Protein AF-A0A9E5V268-F1 (afdb_monomer_lite)

Radius of gyration: 16.99 Å; chains: 1; bounding box: 37×33×36 Å

Sequence (83 aa):
MVQGKPNEQQLLQGDDPNHFAPNYFGNKDWNLPDLEGSEIAYRLAKFYFERDNRMICDATVGGKLTIFPKISYKEALETCSQK

pLDDT: mean 88.86, std 9.72, range [51.53, 98.56]

Foldseek 3Di:
DDDDDQQDWDQDDFFDPVDPGRCPRHRHIDTDHDPVVVLVVLLVVQVVQVVVVHFDEDQDDVDPDDNGHYDHPVVVCVVVVPD

Structure (mmCIF, N/CA/C/O backbone):
data_AF-A0A9E5V268-F1
#
_entry.id   AF-A0A9E5V268-F1
#
loop_
_atom_site.group_PDB
_atom_site.id
_atom_site.type_symbol
_atom_site.label_atom_id
_atom_site.label_alt_id
_atom_site.label_comp_id
_atom_site.label_asym_id
_atom_site.label_entity_id
_atom_site.label_seq_id
_atom_site.pdbx_PDB_ins_code
_atom_site.Cartn_x
_atom_site.Cartn_y
_atom_site.Cartn_z
_atom_site.occupancy
_atom_site.B_iso_or_equiv
_atom_site.auth_seq_id
_atom_site.auth_comp_id
_atom_site.auth_asym_id
_atom_site.auth_atom_id
_atom_site.pdbx_PDB_model_num
ATOM 1 N N . MET A 1 1 ? 17.378 -3.042 -5.582 1.00 56.38 1 MET A N 1
ATOM 2 C CA . MET A 1 1 ? 16.112 -2.542 -6.159 1.00 56.38 1 MET A CA 1
ATOM 3 C C . MET A 1 1 ? 16.328 -2.394 -7.646 1.00 56.38 1 MET A C 1
ATOM 5 O O . MET A 1 1 ? 17.384 -1.901 -8.031 1.00 56.38 1 MET A O 1
ATOM 9 N N . VAL A 1 2 ? 15.385 -2.873 -8.449 1.00 67.12 2 VAL A N 1
ATOM 10 C CA . VAL A 1 2 ? 15.442 -2.726 -9.905 1.00 67.12 2 VAL A CA 1
ATOM 11 C C . VAL A 1 2 ? 15.229 -1.248 -10.251 1.00 67.12 2 VAL A C 1
ATOM 13 O O . VAL A 1 2 ? 14.410 -0.586 -9.614 1.00 67.12 2 VAL A O 1
ATOM 16 N N . GLN A 1 3 ? 16.021 -0.713 -11.179 1.00 76.88 3 GLN A N 1
ATOM 17 C CA . GLN A 1 3 ? 15.930 0.677 -11.636 1.00 76.88 3 GLN A CA 1
ATOM 18 C C . GLN A 1 3 ? 15.310 0.719 -13.035 1.00 76.88 3 GLN A C 1
ATOM 20 O O . GLN A 1 3 ? 15.590 -0.145 -13.864 1.00 76.88 3 GLN A O 1
ATOM 25 N N . GLY A 1 4 ? 14.507 1.743 -13.303 1.00 85.56 4 GLY A N 1
ATOM 26 C CA . GLY A 1 4 ? 13.905 1.980 -14.611 1.00 85.56 4 GLY A CA 1
ATOM 27 C C . GLY A 1 4 ? 12.822 3.047 -14.534 1.00 85.56 4 GLY A C 1
ATOM 28 O O . GLY A 1 4 ? 12.633 3.683 -13.493 1.00 85.56 4 GLY A O 1
ATOM 29 N N . LYS A 1 5 ? 12.143 3.277 -15.655 1.00 88.56 5 LYS A N 1
ATOM 30 C CA . LYS A 1 5 ? 11.058 4.253 -15.738 1.00 88.56 5 LYS A CA 1
ATOM 31 C C . LYS A 1 5 ? 9.773 3.700 -15.111 1.00 88.56 5 LYS A C 1
ATOM 33 O O . LYS A 1 5 ? 9.558 2.486 -15.108 1.00 88.56 5 LYS A O 1
ATOM 38 N N . PRO A 1 6 ? 8.884 4.580 -14.625 1.00 88.25 6 PRO A N 1
ATOM 39 C CA . PRO A 1 6 ? 7.540 4.185 -14.226 1.00 88.25 6 PRO A CA 1
ATOM 40 C C . PRO A 1 6 ? 6.832 3.369 -15.316 1.00 88.25 6 PRO A C 1
ATOM 42 O O . PRO A 1 6 ? 6.826 3.774 -16.480 1.00 88.25 6 PRO A O 1
ATOM 45 N N . ASN A 1 7 ? 6.228 2.240 -14.937 1.00 89.75 7 ASN A N 1
ATOM 46 C CA . ASN A 1 7 ? 5.509 1.313 -15.822 1.00 89.75 7 ASN A CA 1
ATOM 47 C C . ASN A 1 7 ? 6.359 0.661 -16.929 1.00 89.75 7 ASN A C 1
ATOM 49 O O . ASN A 1 7 ? 5.807 0.062 -17.851 1.00 89.75 7 ASN A O 1
ATOM 53 N N . GLU A 1 8 ? 7.688 0.759 -16.862 1.00 91.75 8 GLU A N 1
ATOM 54 C CA . GLU A 1 8 ? 8.573 0.096 -17.817 1.00 91.75 8 GLU A CA 1
ATOM 55 C C . GLU A 1 8 ? 8.480 -1.425 -17.663 1.00 91.75 8 GLU A C 1
ATOM 57 O O . GLU A 1 8 ? 8.664 -1.949 -16.563 1.00 91.75 8 GLU A O 1
ATOM 62 N N . GLN A 1 9 ? 8.212 -2.126 -18.765 1.00 90.75 9 GLN A N 1
ATOM 63 C CA . GLN A 1 9 ? 8.230 -3.584 -18.795 1.00 90.75 9 GLN A CA 1
ATOM 64 C C . GLN A 1 9 ? 9.672 -4.090 -18.808 1.00 90.75 9 GLN A C 1
ATOM 66 O O . GLN A 1 9 ? 10.466 -3.713 -19.670 1.00 90.75 9 GLN A O 1
ATOM 71 N N . GLN A 1 10 ? 9.992 -4.985 -17.881 1.00 89.19 10 GLN A N 1
ATOM 72 C CA . GLN A 1 10 ? 11.283 -5.651 -17.785 1.00 89.19 10 GLN A CA 1
ATOM 73 C C . GLN A 1 10 ? 11.085 -7.151 -17.556 1.00 89.19 10 GLN A C 1
ATOM 75 O O . GLN A 1 10 ? 10.151 -7.576 -16.876 1.00 89.19 10 GLN A O 1
ATOM 80 N N . LEU A 1 11 ? 11.984 -7.965 -18.110 1.00 86.12 11 LEU A N 1
ATOM 81 C CA . LEU A 1 11 ? 12.029 -9.393 -17.808 1.00 86.12 11 LEU A CA 1
ATOM 82 C C . LEU A 1 11 ? 12.725 -9.585 -16.458 1.00 86.12 11 LEU A C 1
ATOM 84 O O . LEU A 1 11 ? 13.931 -9.342 -16.349 1.00 86.12 11 LEU A O 1
ATOM 88 N N . LEU A 1 12 ? 11.992 -10.045 -15.442 1.00 80.94 12 LEU A N 1
ATOM 89 C CA . LEU A 1 12 ? 12.587 -10.335 -14.142 1.00 80.94 12 LEU A CA 1
ATOM 90 C C . LEU A 1 12 ? 13.251 -11.718 -14.180 1.00 80.94 12 LEU A C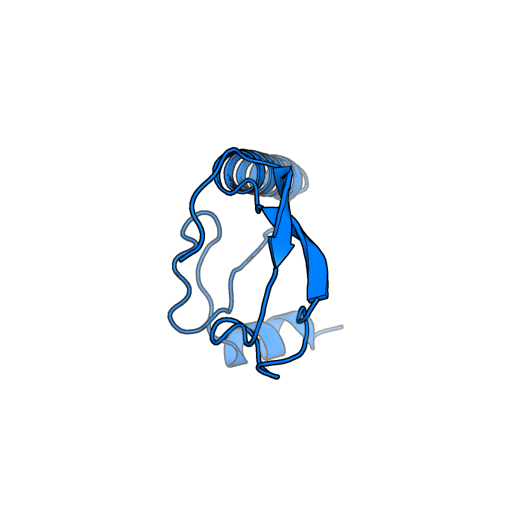 1
ATOM 92 O O . LEU A 1 12 ? 12.582 -12.753 -14.212 1.00 80.94 12 LEU A O 1
ATOM 96 N N . GLN A 1 13 ? 14.582 -11.739 -14.223 1.00 79.75 13 GLN A N 1
ATOM 97 C CA . GLN A 1 13 ? 15.362 -12.977 -14.231 1.00 79.75 13 GLN A CA 1
ATOM 98 C C . GLN A 1 13 ? 15.809 -13.348 -12.817 1.00 79.75 13 GLN A C 1
ATOM 100 O O . GLN A 1 13 ? 16.358 -12.517 -12.094 1.00 79.75 13 GLN A O 1
ATOM 105 N N . GLY A 1 14 ? 15.639 -14.622 -12.467 1.00 81.62 14 GLY A N 1
ATOM 106 C CA . GLY A 1 14 ? 16.052 -15.160 -11.174 1.00 81.62 14 GLY A CA 1
ATOM 1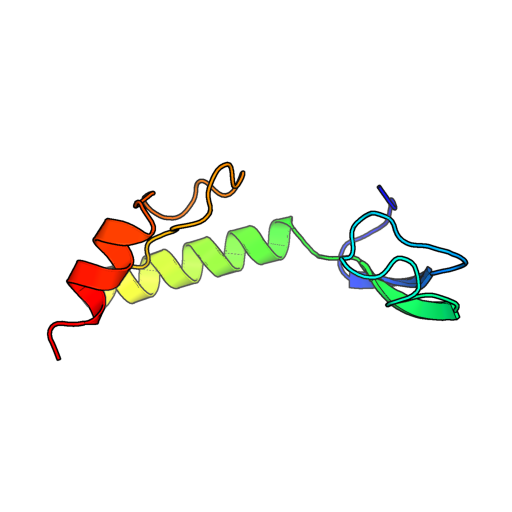07 C C . GLY A 1 14 ? 15.109 -14.804 -10.025 1.00 81.62 14 GLY A C 1
ATOM 108 O O . GLY A 1 14 ? 13.945 -14.458 -10.232 1.00 81.62 14 GLY A O 1
ATOM 109 N N . ASP A 1 15 ? 15.630 -14.955 -8.812 1.00 80.56 15 ASP A N 1
ATOM 110 C CA . ASP A 1 15 ? 14.880 -14.751 -7.580 1.00 80.56 15 ASP A CA 1
ATOM 111 C C . ASP A 1 15 ? 14.745 -13.261 -7.231 1.00 80.56 15 ASP A C 1
ATOM 113 O O . AS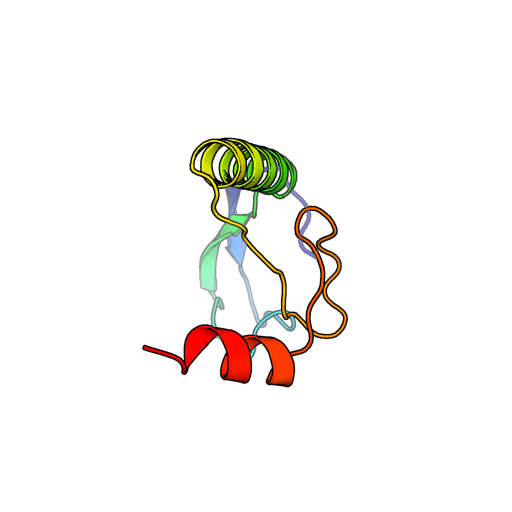P A 1 15 ? 15.704 -12.490 -7.302 1.00 80.56 15 ASP A O 1
ATOM 117 N N . ASP A 1 16 ? 13.554 -12.873 -6.781 1.00 77.12 16 ASP A N 1
ATOM 118 C CA . ASP A 1 16 ? 13.240 -11.548 -6.268 1.00 77.12 16 ASP A CA 1
ATOM 119 C C . ASP A 1 16 ? 13.077 -11.572 -4.738 1.00 77.12 16 ASP A C 1
ATOM 121 O O . ASP A 1 16 ? 12.046 -12.025 -4.228 1.00 77.12 16 ASP A O 1
ATOM 125 N N . PRO A 1 17 ? 14.048 -11.041 -3.971 1.00 79.25 17 PRO A N 1
ATOM 126 C CA . PRO A 1 17 ? 13.981 -11.032 -2.512 1.00 79.25 17 PRO A CA 1
ATOM 127 C C . PRO A 1 17 ? 12.934 -10.055 -1.959 1.00 79.25 17 PRO A C 1
ATOM 129 O O . PRO A 1 17 ? 12.702 -10.035 -0.752 1.00 79.25 17 PRO A O 1
ATOM 132 N N . ASN A 1 18 ? 12.320 -9.216 -2.802 1.00 80.00 18 ASN A N 1
ATOM 133 C CA . ASN A 1 18 ? 11.290 -8.265 -2.374 1.00 80.00 18 ASN A CA 1
ATOM 134 C C . ASN A 1 18 ? 9.897 -8.906 -2.279 1.00 80.00 18 ASN A C 1
ATOM 136 O O . ASN A 1 18 ? 8.944 -8.236 -1.879 1.00 80.00 18 ASN A O 1
ATOM 140 N N . HIS A 1 19 ? 9.778 -10.190 -2.624 1.00 82.38 19 HIS A N 1
ATOM 141 C CA . HIS A 1 19 ? 8.541 -10.953 -2.557 1.00 82.38 19 HIS A CA 1
ATOM 142 C C . HIS A 1 19 ? 8.626 -12.062 -1.516 1.00 82.38 19 HIS A C 1
ATOM 144 O O . HIS A 1 19 ? 9.698 -12.552 -1.172 1.00 82.38 19 HIS A O 1
ATOM 150 N N . PHE A 1 20 ? 7.460 -12.472 -1.012 1.00 86.25 20 PHE A N 1
ATOM 151 C CA . PHE A 1 20 ? 7.362 -13.549 -0.027 1.00 86.25 20 PHE A CA 1
ATOM 152 C C . PHE A 1 20 ? 7.978 -14.862 -0.536 1.00 86.25 20 PHE A C 1
ATOM 154 O O . PHE A 1 20 ? 8.673 -15.551 0.205 1.00 86.25 20 PHE A O 1
ATOM 161 N N . ALA A 1 21 ? 7.726 -15.192 -1.805 1.00 86.12 21 ALA A N 1
ATOM 162 C CA . ALA A 1 21 ? 8.369 -16.301 -2.491 1.00 86.12 21 ALA A CA 1
ATOM 163 C C . ALA A 1 21 ? 9.432 -15.742 -3.452 1.00 86.12 21 ALA A C 1
ATOM 165 O O . ALA A 1 21 ? 9.070 -14.956 -4.332 1.00 86.12 21 ALA A O 1
ATOM 166 N N . PRO A 1 22 ? 10.707 -16.160 -3.341 1.00 84.62 22 PRO A N 1
ATOM 167 C CA . PRO A 1 22 ? 11.778 -15.643 -4.194 1.00 84.62 22 PRO A CA 1
ATOM 168 C C . PRO A 1 22 ? 11.501 -15.841 -5.690 1.00 84.62 22 PRO A C 1
ATOM 170 O O . PRO A 1 22 ? 11.767 -14.964 -6.500 1.00 84.62 22 PRO A O 1
ATOM 173 N N . ASN A 1 23 ? 10.860 -16.945 -6.069 1.00 82.19 23 ASN A N 1
ATOM 174 C CA . ASN A 1 23 ? 10.545 -17.260 -7.461 1.00 82.19 23 ASN A CA 1
ATOM 175 C C . ASN A 1 23 ? 9.181 -16.723 -7.943 1.00 82.19 23 ASN A C 1
ATOM 177 O O . ASN A 1 23 ? 8.733 -17.110 -9.022 1.00 82.19 23 ASN A O 1
ATOM 181 N N . TYR A 1 24 ? 8.499 -15.860 -7.177 1.00 83.00 24 TYR A N 1
ATOM 182 C CA . TYR A 1 24 ? 7.141 -15.394 -7.504 1.00 83.00 24 TYR A CA 1
ATOM 183 C C . TYR A 1 24 ? 7.048 -14.772 -8.913 1.00 83.00 24 TYR A C 1
ATOM 185 O O . TYR A 1 24 ? 6.112 -15.058 -9.674 1.00 83.00 24 TYR A O 1
ATOM 193 N N . PHE A 1 25 ? 8.068 -13.991 -9.286 1.00 78.19 25 PHE A N 1
ATOM 194 C CA . PHE A 1 25 ? 8.198 -13.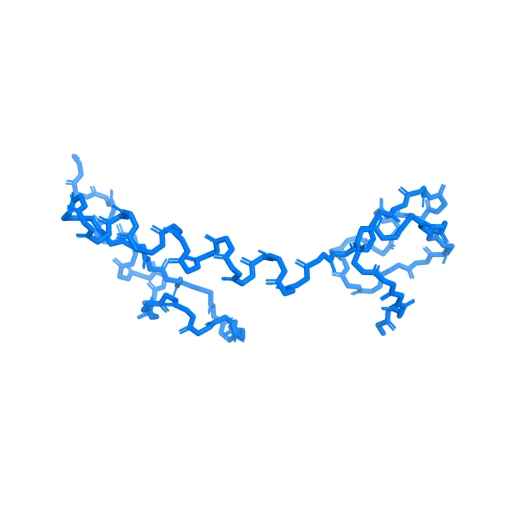336 -10.592 1.00 78.19 25 PHE A CA 1
ATOM 195 C C . PHE A 1 25 ? 9.286 -13.915 -11.501 1.00 78.19 25 PHE A C 1
ATOM 197 O O . PHE A 1 25 ? 9.495 -13.392 -12.593 1.00 78.19 25 PHE A O 1
ATOM 204 N N . GLY A 1 26 ? 9.956 -14.995 -11.093 1.00 76.69 26 GLY A N 1
ATOM 205 C CA . GLY A 1 26 ? 11.058 -15.565 -11.863 1.00 76.69 26 GLY A CA 1
ATOM 206 C C . GLY A 1 26 ? 10.645 -15.896 -13.301 1.00 76.69 26 GLY A C 1
ATOM 207 O O . GLY A 1 26 ? 9.686 -16.639 -13.524 1.00 76.69 26 GLY A O 1
ATOM 208 N N . ASN A 1 27 ? 11.389 -15.352 -14.267 1.00 79.94 27 ASN A N 1
ATOM 209 C CA . ASN A 1 27 ? 11.201 -15.532 -15.711 1.00 79.94 27 ASN A CA 1
ATOM 210 C C . ASN A 1 27 ? 9.854 -15.021 -16.246 1.00 79.94 27 ASN A C 1
ATOM 212 O O . ASN A 1 27 ? 9.299 -15.604 -17.180 1.00 79.94 27 ASN A O 1
ATOM 216 N N . LYS A 1 28 ? 9.319 -13.944 -15.663 1.00 82.50 28 LYS A N 1
ATOM 217 C CA . LYS A 1 28 ? 8.103 -13.278 -16.146 1.00 82.50 28 LYS A CA 1
ATOM 218 C C . LYS A 1 28 ? 8.372 -11.825 -16.515 1.00 82.50 28 LYS A C 1
ATOM 220 O O . LYS A 1 28 ? 9.217 -11.162 -15.913 1.00 82.50 28 LYS A O 1
ATOM 225 N N . ASP A 1 29 ? 7.611 -11.341 -17.491 1.00 86.62 29 ASP A N 1
ATOM 226 C CA . ASP A 1 29 ? 7.504 -9.915 -17.771 1.00 86.62 29 ASP A CA 1
ATOM 227 C C . ASP A 1 29 ? 6.827 -9.209 -16.595 1.00 86.62 29 ASP A C 1
ATOM 229 O O . ASP A 1 29 ? 5.782 -9.645 -16.099 1.00 86.62 29 ASP A O 1
ATOM 233 N N . TRP A 1 30 ? 7.432 -8.115 -16.150 1.00 86.19 30 TRP A N 1
ATOM 234 C CA . TRP A 1 30 ? 6.959 -7.324 -15.028 1.00 86.19 30 TRP A CA 1
ATOM 235 C C . TRP A 1 30 ? 7.080 -5.833 -15.327 1.00 86.19 30 TRP A C 1
ATOM 237 O O . TRP A 1 30 ? 8.109 -5.376 -15.819 1.00 86.19 30 TRP A O 1
ATOM 247 N N . ASN A 1 31 ? 6.042 -5.068 -14.990 1.00 89.12 31 ASN A N 1
ATOM 248 C CA . ASN A 1 31 ? 6.061 -3.615 -15.126 1.00 89.12 31 ASN A CA 1
ATOM 249 C C . ASN A 1 31 ? 6.529 -2.979 -13.821 1.00 89.12 31 ASN A C 1
ATOM 251 O O . ASN A 1 31 ? 5.954 -3.229 -12.759 1.00 89.12 31 ASN A O 1
ATOM 255 N N . LEU A 1 32 ? 7.550 -2.128 -13.903 1.00 88.75 32 LEU A N 1
ATOM 256 C CA . LEU A 1 32 ? 8.055 -1.413 -12.739 1.00 88.75 32 LEU A CA 1
ATOM 257 C C . LEU A 1 32 ? 6.973 -0.510 -12.126 1.00 88.75 32 LEU A C 1
ATOM 259 O O . LEU A 1 32 ? 6.238 0.158 -12.860 1.00 88.75 32 LEU A O 1
ATOM 263 N N . PRO A 1 33 ? 6.882 -0.450 -10.786 1.00 87.56 33 PRO A N 1
ATOM 264 C CA . PRO A 1 33 ? 5.876 0.365 -10.123 1.00 87.56 33 PRO A CA 1
ATOM 265 C C . PRO A 1 33 ? 6.122 1.859 -10.358 1.00 87.56 33 PRO A C 1
ATOM 267 O O . PRO A 1 33 ? 7.232 2.361 -10.181 1.00 87.56 33 PRO A O 1
ATOM 270 N N . ASP A 1 34 ? 5.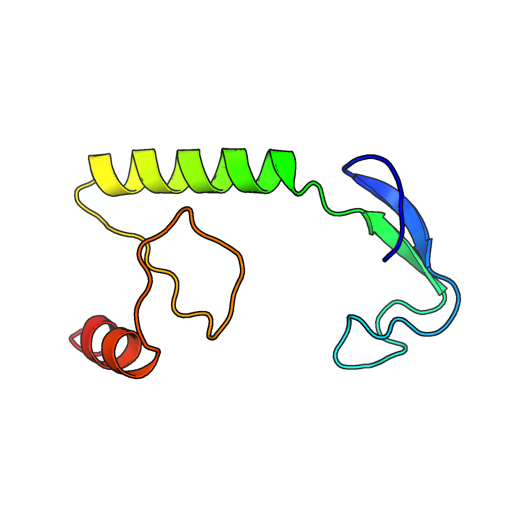055 2.582 -10.689 1.00 91.88 34 ASP A N 1
ATOM 271 C CA . ASP A 1 34 ? 5.036 4.043 -10.714 1.00 91.88 34 ASP A CA 1
ATOM 272 C C . ASP A 1 34 ? 4.735 4.600 -9.318 1.00 91.88 34 ASP A C 1
ATOM 274 O O . ASP A 1 34 ? 3.575 4.762 -8.922 1.00 91.88 34 ASP A O 1
ATOM 278 N N . LEU A 1 35 ? 5.788 4.851 -8.537 1.00 89.75 35 LEU A N 1
ATOM 279 C CA . LEU A 1 35 ? 5.643 5.355 -7.169 1.00 89.75 35 LEU A CA 1
ATOM 280 C C . LEU A 1 35 ? 5.115 6.794 -7.131 1.00 89.75 35 LEU A C 1
ATOM 282 O O . LEU A 1 35 ? 4.272 7.101 -6.290 1.00 89.75 35 LEU A O 1
ATOM 286 N N . GLU A 1 36 ? 5.557 7.655 -8.049 1.00 90.88 36 GLU A N 1
ATOM 287 C CA . GLU A 1 36 ? 5.098 9.046 -8.123 1.00 90.88 36 GLU A CA 1
ATOM 288 C C . GLU A 1 36 ? 3.614 9.105 -8.508 1.00 90.88 36 GLU A C 1
ATOM 290 O O . GLU A 1 36 ? 2.813 9.735 -7.813 1.00 90.88 36 GLU A O 1
ATOM 295 N N . GLY A 1 37 ? 3.217 8.362 -9.546 1.00 93.94 37 GLY A N 1
ATOM 296 C CA . GLY A 1 37 ? 1.816 8.223 -9.938 1.00 93.94 37 GLY A CA 1
ATOM 297 C C . GLY A 1 37 ? 0.949 7.640 -8.819 1.00 93.94 37 GLY A C 1
ATOM 298 O O . GLY A 1 37 ? -0.164 8.119 -8.579 1.00 93.94 37 GLY A O 1
ATOM 299 N N . SER A 1 38 ? 1.476 6.669 -8.067 1.00 93.94 38 SER A N 1
ATOM 300 C CA . SER A 1 38 ? 0.795 6.113 -6.890 1.00 93.94 38 SER A CA 1
ATOM 301 C C . SER A 1 38 ? 0.566 7.169 -5.804 1.00 93.94 38 SER A C 1
ATOM 303 O O . SER A 1 38 ? -0.536 7.261 -5.264 1.00 93.94 38 SER A O 1
ATOM 305 N N . GLU A 1 39 ? 1.559 8.011 -5.499 1.00 94.50 39 GLU A N 1
ATOM 306 C CA . GLU A 1 39 ? 1.398 9.097 -4.525 1.00 94.50 39 GLU A CA 1
ATOM 307 C C . GLU A 1 39 ? 0.335 10.116 -4.947 1.00 94.50 39 GLU A C 1
ATOM 309 O O . GLU A 1 39 ? -0.472 10.545 -4.115 1.00 94.50 39 GLU A O 1
ATOM 314 N N . ILE A 1 40 ? 0.289 10.476 -6.234 1.00 96.81 40 ILE A N 1
ATOM 315 C CA . ILE A 1 40 ? -0.756 11.353 -6.779 1.00 96.81 40 ILE A CA 1
ATOM 316 C C . ILE A 1 40 ? -2.135 10.711 -6.578 1.00 96.81 40 ILE A C 1
ATOM 318 O O . ILE A 1 40 ? -3.055 11.365 -6.075 1.00 96.81 40 ILE A O 1
ATOM 322 N N . ALA A 1 41 ? -2.275 9.425 -6.906 1.00 97.44 41 ALA A N 1
ATOM 323 C CA . ALA A 1 41 ? -3.525 8.691 -6.736 1.00 97.44 41 ALA A CA 1
ATOM 324 C C . ALA A 1 41 ? -3.967 8.631 -5.262 1.00 97.44 41 ALA A C 1
ATOM 326 O O . ALA A 1 41 ? -5.138 8.871 -4.962 1.00 97.44 41 ALA A O 1
ATOM 327 N N . TYR A 1 42 ? -3.044 8.396 -4.324 1.00 97.69 42 TYR A N 1
ATOM 328 C CA . TYR A 1 42 ? -3.349 8.396 -2.890 1.00 97.69 42 TYR A CA 1
ATOM 329 C C . TYR A 1 42 ? -3.807 9.765 -2.385 1.00 97.69 42 TYR A C 1
ATOM 331 O O . TYR A 1 42 ? -4.764 9.848 -1.611 1.00 97.69 42 TYR A O 1
ATOM 339 N N . ARG A 1 43 ? -3.176 10.854 -2.842 1.00 97.75 43 ARG A N 1
ATOM 340 C CA . ARG A 1 43 ? -3.602 12.222 -2.502 1.00 97.75 43 ARG A CA 1
ATOM 341 C C . ARG A 1 43 ? -4.996 12.526 -3.039 1.00 97.75 43 ARG A C 1
ATOM 343 O O . ARG A 1 43 ? -5.800 13.127 -2.328 1.00 97.75 43 ARG A O 1
ATOM 350 N N . LEU A 1 44 ? -5.294 12.082 -4.259 1.00 98.19 44 LEU A N 1
ATOM 351 C CA . LEU A 1 44 ? -6.613 12.246 -4.861 1.00 98.19 44 LEU A CA 1
ATOM 352 C C . LEU A 1 44 ? -7.683 11.460 -4.092 1.00 98.19 44 LEU A C 1
ATOM 354 O O . LEU A 1 44 ? -8.754 11.994 -3.806 1.00 98.19 44 LEU A O 1
ATOM 358 N N . ALA A 1 45 ? -7.374 10.220 -3.704 1.00 98.25 45 ALA A N 1
ATOM 359 C CA . ALA A 1 45 ? -8.249 9.404 -2.871 1.00 98.25 45 ALA A CA 1
ATOM 360 C C . ALA A 1 45 ? -8.522 10.082 -1.521 1.00 98.25 45 ALA A C 1
ATOM 362 O O . ALA A 1 45 ? -9.682 10.247 -1.150 1.00 98.25 45 ALA A O 1
ATOM 363 N N . LYS A 1 46 ? -7.475 10.555 -0.829 1.00 98.06 46 LYS A N 1
ATOM 364 C CA . LYS A 1 46 ? -7.610 11.319 0.420 1.00 98.06 46 LYS A CA 1
ATOM 365 C C . LYS A 1 46 ? -8.553 12.512 0.242 1.00 98.06 46 LYS A C 1
ATOM 367 O O . LYS A 1 46 ? -9.514 12.634 0.992 1.00 98.06 46 LYS A O 1
ATOM 372 N N . PHE A 1 47 ? -8.320 13.332 -0.784 1.00 98.12 47 PHE A N 1
ATOM 373 C CA . PHE A 1 47 ? -9.125 14.520 -1.064 1.00 98.12 47 PHE A CA 1
ATOM 374 C C . PHE A 1 47 ? -10.616 14.198 -1.243 1.00 98.12 47 PHE A C 1
ATOM 376 O O . PHE A 1 47 ? -11.470 14.834 -0.624 1.00 98.12 47 PHE A O 1
ATOM 383 N N . TYR A 1 48 ? -10.949 13.209 -2.076 1.00 98.56 48 TYR A N 1
ATOM 384 C CA . TYR A 1 48 ? -12.350 12.884 -2.345 1.00 98.56 48 TYR A CA 1
ATOM 385 C C . TYR A 1 48 ? -13.053 12.216 -1.165 1.00 98.56 48 TYR A C 1
ATOM 387 O O . TYR A 1 48 ? -14.226 12.505 -0.942 1.00 98.56 48 TYR A O 1
ATOM 395 N N . PHE A 1 49 ? -12.358 11.365 -0.406 1.00 98.25 49 PHE A N 1
ATOM 396 C CA . PHE A 1 49 ? -12.927 10.756 0.796 1.00 98.25 49 PHE A CA 1
ATOM 397 C C . PHE A 1 49 ? -13.188 11.810 1.872 1.00 98.25 49 PHE A C 1
ATOM 399 O O . PHE A 1 49 ? -14.286 11.839 2.418 1.00 98.25 49 PHE A O 1
ATOM 406 N N . GLU A 1 50 ? -12.244 12.724 2.113 1.00 97.62 50 GLU A N 1
ATOM 407 C CA . GLU A 1 50 ? -12.424 13.810 3.086 1.00 97.62 50 GLU A CA 1
ATOM 408 C C . GLU A 1 50 ? -13.612 14.704 2.713 1.00 97.62 50 GLU A C 1
ATOM 410 O O . GLU A 1 50 ? -14.415 15.065 3.572 1.00 97.62 50 GLU A O 1
ATOM 415 N N . ARG A 1 51 ? -13.788 14.995 1.417 1.00 98.12 51 ARG A N 1
ATOM 416 C CA . ARG A 1 51 ? -14.945 15.751 0.914 1.00 98.12 51 ARG A CA 1
ATOM 417 C C . ARG A 1 51 ? -16.279 15.017 1.107 1.00 98.12 51 ARG A C 1
ATOM 419 O O . ARG A 1 51 ? -17.312 15.665 1.231 1.00 98.12 51 ARG A O 1
ATOM 426 N N . ASP A 1 52 ? -16.254 13.689 1.126 1.00 98.25 52 ASP A N 1
ATOM 427 C CA . ASP A 1 52 ? -17.404 12.819 1.406 1.00 98.25 52 ASP A CA 1
ATOM 428 C C . ASP A 1 52 ? -17.561 12.520 2.914 1.00 98.25 52 ASP A C 1
ATOM 430 O O . ASP A 1 52 ? -18.276 11.601 3.298 1.00 98.25 52 ASP A O 1
ATOM 434 N N . ASN A 1 53 ? -16.885 13.275 3.795 1.00 97.31 53 ASN A N 1
ATOM 435 C CA . ASN A 1 53 ? -16.850 13.060 5.251 1.00 97.31 53 ASN A CA 1
ATOM 436 C C . ASN A 1 53 ? -16.374 11.653 5.662 1.00 97.31 53 ASN A C 1
ATOM 438 O O . ASN A 1 53 ? -16.808 11.094 6.671 1.00 97.31 53 ASN A O 1
ATOM 442 N N . ARG A 1 54 ? -15.468 11.069 4.878 1.00 96.38 54 ARG A N 1
ATOM 443 C CA . ARG A 1 54 ? -14.847 9.765 5.124 1.00 96.38 54 ARG A CA 1
ATOM 444 C C . ARG A 1 54 ? -13.343 9.931 5.285 1.00 96.38 54 ARG A C 1
ATOM 446 O O . ARG A 1 54 ? -12.740 10.862 4.764 1.00 96.38 54 ARG A O 1
ATOM 453 N N . MET A 1 55 ? -12.719 8.988 5.979 1.00 95.25 55 MET A N 1
ATOM 454 C CA . MET A 1 55 ? -11.279 8.999 6.222 1.00 95.25 55 MET A CA 1
ATOM 455 C C . MET A 1 55 ? -10.657 7.669 5.804 1.00 95.25 55 MET A C 1
ATOM 457 O O . MET A 1 55 ? -11.219 6.604 6.055 1.00 95.25 55 MET A O 1
ATOM 461 N N . ILE A 1 56 ? -9.490 7.748 5.166 1.00 96.88 56 ILE A N 1
ATOM 462 C CA . ILE A 1 56 ? -8.620 6.603 4.886 1.00 96.88 56 ILE A CA 1
ATOM 463 C C . ILE A 1 56 ? -7.471 6.662 5.890 1.00 96.88 56 ILE A C 1
ATOM 465 O O . ILE A 1 56 ? -6.832 7.704 6.016 1.00 96.88 56 ILE A O 1
ATOM 469 N N . CYS A 1 57 ? -7.200 5.554 6.576 1.00 96.25 57 CYS A N 1
ATOM 470 C CA . CYS A 1 57 ? -6.097 5.420 7.527 1.00 96.25 57 CYS A CA 1
ATOM 471 C C . CYS A 1 57 ? -5.117 4.341 7.060 1.00 96.25 57 CYS A C 1
ATOM 473 O O . CYS A 1 57 ? -5.510 3.383 6.396 1.00 96.25 57 CYS A O 1
ATOM 475 N N . ASP A 1 58 ? -3.851 4.480 7.445 1.00 96.88 58 ASP A N 1
ATOM 476 C CA . ASP A 1 58 ? -2.794 3.511 7.165 1.00 96.88 58 ASP A CA 1
ATOM 477 C C . ASP A 1 58 ? -2.388 2.767 8.445 1.00 96.88 58 ASP A C 1
ATOM 479 O O . ASP A 1 58 ? -1.807 3.347 9.365 1.00 96.88 58 ASP A O 1
ATOM 483 N N . ALA A 1 59 ? -2.687 1.466 8.481 1.00 96.69 59 ALA A N 1
ATOM 484 C CA . ALA A 1 59 ? -2.353 0.559 9.579 1.00 96.69 59 ALA A CA 1
ATOM 485 C C . ALA A 1 59 ? -1.033 -0.215 9.373 1.00 96.69 59 ALA A C 1
ATOM 487 O O . ALA A 1 59 ? -0.743 -1.168 10.100 1.00 96.69 59 ALA A O 1
ATOM 488 N N . THR A 1 60 ? -0.232 0.157 8.370 1.00 94.44 60 THR A N 1
ATOM 489 C CA . THR A 1 60 ? 1.014 -0.536 8.022 1.00 94.44 60 THR A CA 1
ATOM 490 C C . THR A 1 60 ? 2.103 -0.243 9.051 1.00 94.44 60 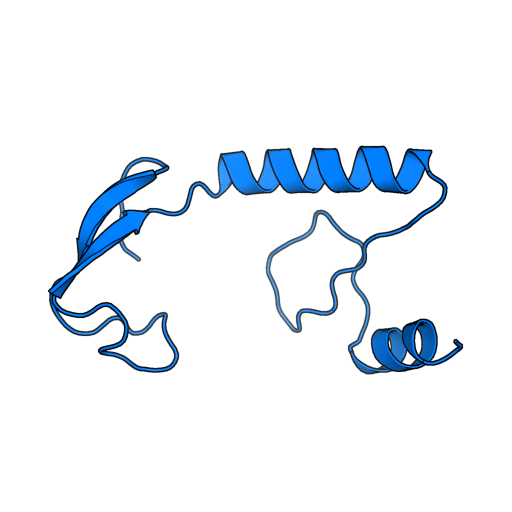THR A C 1
ATOM 492 O O . THR A 1 60 ? 2.627 0.874 9.138 1.00 94.44 60 THR A O 1
ATOM 495 N N . VAL A 1 61 ? 2.507 -1.274 9.796 1.00 94.88 61 VAL A N 1
ATOM 496 C CA . VAL A 1 61 ? 3.595 -1.198 10.781 1.00 94.88 61 VAL A CA 1
ATOM 497 C C . VAL A 1 61 ? 4.919 -0.907 10.072 1.00 94.88 61 VAL A C 1
ATOM 499 O O . VAL A 1 61 ? 5.351 -1.668 9.212 1.00 94.88 61 VAL A O 1
ATOM 502 N N . GLY A 1 62 ? 5.563 0.215 10.411 1.00 92.94 62 GLY A N 1
ATOM 503 C CA . GLY A 1 62 ? 6.838 0.624 9.803 1.00 92.94 62 GLY A CA 1
ATOM 504 C C . GLY A 1 62 ? 6.752 1.015 8.319 1.00 92.94 62 GLY A C 1
ATOM 505 O O . GLY A 1 62 ? 7.783 1.190 7.671 1.00 92.94 62 GLY A O 1
ATOM 506 N N . GLY A 1 63 ? 5.542 1.157 7.765 1.00 92.19 63 GLY A N 1
ATOM 507 C CA . GLY A 1 63 ? 5.341 1.557 6.374 1.00 92.19 63 GLY A CA 1
ATOM 508 C C . GLY A 1 63 ? 5.785 2.999 6.116 1.00 92.19 63 GLY A C 1
ATOM 509 O O . GLY A 1 63 ? 5.499 3.896 6.910 1.00 92.19 63 GLY A O 1
ATOM 510 N N . LYS A 1 64 ? 6.437 3.236 4.972 1.00 93.12 64 LYS A N 1
ATOM 511 C CA . LYS A 1 64 ? 6.982 4.553 4.586 1.00 93.12 64 LYS A CA 1
ATOM 512 C C . LYS A 1 64 ? 5.940 5.543 4.056 1.00 93.12 64 LYS A C 1
ATOM 514 O O . LYS A 1 64 ? 6.258 6.714 3.895 1.00 93.12 64 LYS A O 1
ATOM 519 N N . LEU A 1 65 ? 4.720 5.088 3.768 1.00 94.44 65 LEU A N 1
ATOM 520 C CA . LEU A 1 65 ? 3.644 5.946 3.277 1.00 94.44 65 LEU A CA 1
ATOM 521 C C . LEU A 1 65 ? 3.223 6.941 4.369 1.00 94.44 65 LEU A C 1
ATOM 523 O O . LEU A 1 65 ? 2.922 6.534 5.488 1.00 94.44 65 LEU A O 1
ATOM 527 N N . THR A 1 66 ? 3.200 8.235 4.051 1.00 94.94 66 THR A N 1
ATOM 528 C CA . THR A 1 66 ? 2.871 9.321 5.001 1.00 94.94 66 THR A CA 1
ATOM 529 C C . THR A 1 66 ? 1.628 10.121 4.606 1.00 94.94 66 THR A C 1
ATOM 531 O O . THR A 1 66 ? 1.273 11.085 5.277 1.00 94.94 66 THR A O 1
ATOM 534 N N . ILE A 1 67 ? 0.955 9.734 3.516 1.00 96.94 67 ILE A N 1
ATOM 535 C CA . ILE A 1 67 ? -0.197 10.462 2.962 1.00 96.94 67 ILE A CA 1
ATOM 536 C C . ILE A 1 67 ? -1.441 10.314 3.848 1.00 96.94 67 ILE A C 1
ATOM 538 O O . ILE A 1 67 ? -2.186 11.279 4.024 1.00 96.94 67 ILE A O 1
ATOM 542 N N . PHE A 1 68 ? -1.664 9.124 4.406 1.00 97.69 68 PHE A N 1
ATOM 543 C CA . PHE A 1 68 ? -2.808 8.829 5.267 1.00 97.69 68 PHE A CA 1
ATOM 544 C C . PHE A 1 68 ? -2.408 8.871 6.750 1.00 97.69 68 PHE A C 1
ATOM 546 O O . PHE A 1 68 ? -1.279 8.495 7.082 1.00 97.69 68 PHE A O 1
ATOM 553 N N . PRO A 1 69 ? -3.315 9.281 7.657 1.00 96.44 69 PRO A N 1
ATOM 554 C CA . PRO A 1 69 ? -3.101 9.170 9.096 1.00 96.44 69 PRO A CA 1
ATOM 555 C C . PRO A 1 69 ? -2.749 7.738 9.505 1.00 96.44 69 PRO A C 1
ATOM 557 O O . PRO A 1 69 ? -3.381 6.783 9.047 1.00 96.44 69 PRO A O 1
ATOM 560 N N . LYS A 1 70 ? -1.749 7.597 10.377 1.00 96.75 70 LYS A N 1
ATOM 561 C CA . LYS A 1 70 ? -1.325 6.300 10.908 1.00 96.75 70 LYS A CA 1
ATOM 562 C C . LYS A 1 70 ? -2.244 5.855 12.033 1.00 96.75 70 LYS A C 1
ATOM 564 O O . LYS A 1 70 ? -2.611 6.658 12.885 1.00 96.75 70 LYS A O 1
ATOM 569 N N . ILE A 1 71 ? -2.548 4.567 12.048 1.00 96.94 71 ILE A N 1
ATOM 570 C CA . ILE A 1 71 ? -3.326 3.918 13.099 1.00 96.94 71 ILE A CA 1
ATOM 571 C C . ILE A 1 71 ? -2.695 2.560 13.423 1.00 96.94 71 ILE A C 1
ATOM 573 O O . ILE A 1 71 ? -2.002 1.977 12.590 1.00 96.94 71 ILE A O 1
ATOM 577 N N . SER A 1 72 ? -2.888 2.037 14.628 1.00 95.81 72 SER A N 1
ATOM 578 C CA . SER A 1 72 ? -2.504 0.658 14.928 1.00 95.81 72 SER A CA 1
ATOM 579 C C . SER A 1 72 ? -3.493 -0.333 14.311 1.00 95.81 72 SER A C 1
ATOM 581 O O . SER A 1 72 ? -4.668 -0.037 14.089 1.00 95.81 72 SER A O 1
ATOM 583 N N . TYR A 1 73 ? -3.036 -1.566 14.085 1.00 93.31 73 TYR A N 1
ATOM 584 C CA . TYR A 1 73 ? -3.913 -2.639 13.614 1.00 93.31 73 TYR A CA 1
ATOM 585 C C . TYR A 1 73 ? -5.069 -2.923 14.590 1.00 93.31 73 TYR A C 1
ATOM 587 O O . TYR A 1 73 ? -6.185 -3.211 14.167 1.00 93.31 73 TYR A O 1
ATOM 595 N N . LYS A 1 74 ? -4.821 -2.789 15.900 1.00 93.75 74 LYS A N 1
ATOM 596 C CA . LYS A 1 74 ? -5.843 -2.966 16.938 1.00 93.75 74 LYS A CA 1
ATOM 597 C C . LYS A 1 74 ? -6.954 -1.921 16.816 1.00 93.75 74 LYS A C 1
ATOM 599 O O . LYS A 1 74 ? -8.120 -2.290 16.741 1.00 93.75 74 LYS A O 1
ATOM 604 N N . GLU A 1 75 ? -6.591 -0.644 16.741 1.00 94.00 75 GLU A N 1
ATOM 605 C CA . GLU A 1 75 ? -7.552 0.453 16.569 1.00 94.00 75 GLU A CA 1
ATOM 606 C C . GLU A 1 75 ? -8.345 0.313 15.254 1.00 94.00 75 GLU A C 1
ATOM 608 O O . GLU A 1 75 ? -9.552 0.557 15.226 1.00 94.00 75 GLU A O 1
ATOM 613 N N . ALA A 1 76 ? -7.699 -0.136 14.169 1.00 92.75 76 ALA A N 1
ATOM 614 C CA . ALA A 1 76 ? -8.381 -0.420 12.906 1.00 92.75 76 ALA A CA 1
ATOM 615 C C . ALA A 1 76 ? -9.443 -1.527 13.052 1.00 92.75 76 ALA A C 1
ATOM 617 O O . ALA A 1 76 ? -10.557 -1.379 12.548 1.00 92.75 76 ALA A O 1
ATOM 618 N N . LEU A 1 77 ? -9.135 -2.617 13.767 1.00 91.88 77 LEU A N 1
ATOM 619 C CA . LEU A 1 77 ? -10.102 -3.684 14.042 1.00 91.88 77 LEU A CA 1
ATOM 620 C C . LEU A 1 77 ? -11.268 -3.190 14.901 1.00 91.88 77 LEU A C 1
ATOM 622 O O . LEU A 1 77 ? -12.417 -3.477 14.576 1.00 91.88 77 LEU A O 1
ATOM 626 N N . GLU A 1 78 ? -10.996 -2.434 15.963 1.00 92.62 78 GLU A N 1
ATOM 627 C CA . GLU A 1 78 ? -12.032 -1.889 16.849 1.00 92.62 78 GLU A CA 1
ATOM 628 C C . GLU A 1 78 ? -12.987 -0.950 16.099 1.00 92.62 78 GLU A C 1
ATOM 630 O O . GLU A 1 78 ? -14.201 -1.047 16.260 1.00 92.62 78 GLU A O 1
ATOM 635 N N . THR A 1 79 ? -12.449 -0.099 15.222 1.00 86.50 79 THR A N 1
ATOM 636 C CA . THR A 1 79 ? -13.226 0.888 14.456 1.00 86.50 79 THR A CA 1
ATOM 637 C C . THR A 1 79 ? -14.062 0.237 13.349 1.00 86.50 79 THR A C 1
ATOM 639 O O . THR A 1 79 ? -15.198 0.635 13.107 1.00 86.50 79 THR A O 1
ATOM 642 N N . CYS A 1 80 ? -13.524 -0.784 12.675 1.00 79.88 80 CYS A N 1
ATOM 643 C CA . CYS A 1 80 ? -14.203 -1.460 11.564 1.00 79.88 80 CYS A CA 1
ATOM 644 C C . CYS A 1 80 ? -15.197 -2.546 12.004 1.00 79.88 80 CYS A C 1
ATOM 646 O O . CYS A 1 80 ? -16.075 -2.907 11.219 1.00 79.88 80 CYS A O 1
ATOM 648 N N . SER A 1 81 ? -15.062 -3.082 13.223 1.00 69.75 81 SER A N 1
ATOM 649 C CA . SER A 1 81 ? -15.909 -4.178 13.726 1.00 69.75 81 SER A CA 1
ATOM 650 C C . SER A 1 81 ? -17.244 -3.713 14.312 1.00 69.75 81 SER A C 1
ATOM 652 O O . SER A 1 81 ? -18.087 -4.550 14.615 1.00 69.75 81 SER A O 1
ATOM 654 N N . GLN A 1 82 ? -17.470 -2.405 14.463 1.00 58.44 82 GLN A N 1
ATOM 655 C CA . GLN A 1 82 ? -18.733 -1.846 14.967 1.00 58.44 82 GLN A CA 1
ATOM 656 C C . GLN A 1 82 ? -19.800 -1.686 13.866 1.00 58.44 82 GLN A C 1
ATOM 658 O O . GLN A 1 82 ? -20.414 -0.627 13.744 1.00 58.44 82 GLN A O 1
ATOM 663 N N . LYS A 1 83 ? -20.007 -2.724 13.047 1.00 51.53 83 LYS A N 1
ATOM 664 C CA . LYS A 1 83 ? -21.146 -2.797 12.119 1.00 51.53 83 LYS A CA 1
ATOM 665 C C . LYS A 1 83 ? -22.291 -3.605 12.705 1.00 51.53 83 LYS A C 1
ATOM 667 O O . LYS A 1 83 ? -22.008 -4.688 13.257 1.00 51.53 83 LYS A O 1
#

Secondary structure (DSSP, 8-state):
-----TT-EEEE-S--TTSSSTTTTTTEEEEPP-HHHHHHHHHHHHHHHHHTT----B--TT----SSPB--HHHHHHHHS--